Protein AF-A0A8S3KP58-F1 (afdb_monomer_lite)

Sequence (122 aa):
MSQWTESDVLDFLFTQKFIELMPLCEMFNGRSLITLYRMCKTQSGQTFTFLDDDLKSTYKTKLPFGIYVRFVSAVEQTLATQTPRPVKKPSIKNVPPAPHEEASPQIVYDYAPLISSEPFDL

Foldseek 3Di:
DDWAALVNQLVLCVVLVVVLCCVVSNPPTSVNLVVLLVCCVVPVPVSQVVSQVCSCVPVVDGDDVVSSVSSSVSVVVCVVVPPDDPPPDPPPPDDPDDDDDDDDDDDDPDDDDDDDDDDDDD

Structure (mmCIF, N/CA/C/O backbone):
data_AF-A0A8S3KP58-F1
#
_entry.id   AF-A0A8S3KP58-F1
#
loop_
_atom_site.group_PDB
_atom_site.id
_atom_site.type_symbol
_atom_site.label_atom_id
_atom_site.label_alt_id
_atom_site.label_comp_id
_atom_site.label_asym_id
_atom_site.label_entity_id
_atom_site.label_seq_id
_atom_site.pdbx_PDB_ins_code
_atom_site.Cartn_x
_atom_site.Cartn_y
_atom_site.Cartn_z
_atom_site.occupancy
_atom_site.B_iso_or_equiv
_atom_site.auth_seq_id
_atom_site.auth_comp_id
_atom_site.auth_asym_id
_atom_site.auth_atom_id
_atom_site.pdbx_PDB_model_num
ATOM 1 N N . MET A 1 1 ? 10.110 -0.238 -18.424 1.00 45.47 1 MET A N 1
ATOM 2 C CA . MET A 1 1 ? 9.524 -0.036 -17.082 1.00 45.47 1 MET A CA 1
ATOM 3 C C . MET A 1 1 ? 8.730 -1.283 -16.765 1.00 45.47 1 MET A C 1
ATOM 5 O O . MET A 1 1 ? 7.771 -1.551 -17.477 1.00 45.47 1 MET A O 1
ATOM 9 N N . SER A 1 2 ? 9.193 -2.095 -15.819 1.00 53.38 2 SER A N 1
ATOM 10 C CA . SER A 1 2 ? 8.567 -3.378 -15.495 1.00 53.38 2 SER A CA 1
ATOM 11 C C . SER A 1 2 ? 7.151 -3.138 -14.972 1.00 53.38 2 SER A C 1
ATOM 13 O O . SER A 1 2 ? 6.968 -2.562 -13.904 1.00 53.38 2 SER A O 1
ATOM 15 N N . GLN A 1 3 ? 6.141 -3.503 -15.765 1.00 67.19 3 GLN A N 1
ATOM 16 C CA . GLN A 1 3 ? 4.747 -3.447 -15.339 1.00 67.19 3 GLN A CA 1
ATOM 17 C C . GLN A 1 3 ? 4.511 -4.586 -14.357 1.00 67.19 3 GLN A C 1
ATOM 19 O O . GLN A 1 3 ? 4.506 -5.743 -14.757 1.00 67.19 3 GLN A O 1
ATOM 24 N N . TRP A 1 4 ? 4.328 -4.250 -13.085 1.00 73.38 4 TRP A N 1
ATOM 25 C CA . TRP A 1 4 ? 3.787 -5.194 -12.116 1.00 73.38 4 TRP A CA 1
ATOM 26 C C . TRP A 1 4 ? 2.377 -5.594 -12.540 1.00 73.38 4 TRP A C 1
ATOM 28 O O . TRP A 1 4 ? 1.507 -4.735 -12.735 1.00 73.38 4 TRP A O 1
ATOM 38 N N . THR A 1 5 ? 2.180 -6.893 -12.713 1.00 75.50 5 THR A N 1
ATOM 39 C CA . THR A 1 5 ? 0.868 -7.501 -12.921 1.00 75.50 5 THR A CA 1
ATOM 40 C C . THR A 1 5 ? 0.123 -7.607 -11.591 1.00 75.50 5 THR A C 1
ATOM 42 O O . THR A 1 5 ? 0.705 -7.411 -10.525 1.00 75.50 5 THR A O 1
ATOM 45 N N . GLU A 1 6 ? -1.174 -7.895 -11.636 1.00 76.56 6 GLU A N 1
ATOM 46 C CA . GLU A 1 6 ? -1.989 -8.129 -10.432 1.00 76.56 6 GLU A CA 1
ATOM 47 C C . GLU A 1 6 ? -1.419 -9.291 -9.600 1.00 76.56 6 GLU A C 1
ATOM 49 O O . GLU A 1 6 ? -1.288 -9.189 -8.382 1.00 76.56 6 GLU A O 1
ATOM 54 N N . SER A 1 7 ? -0.945 -10.347 -10.270 1.00 78.00 7 SER A N 1
ATOM 55 C CA . SER A 1 7 ? -0.262 -11.474 -9.631 1.00 78.00 7 SER A CA 1
ATOM 56 C C . SER A 1 7 ? 1.028 -11.059 -8.920 1.00 78.00 7 SER A C 1
ATOM 58 O O . SER A 1 7 ? 1.292 -11.540 -7.823 1.00 78.00 7 SER A O 1
ATOM 60 N N . ASP A 1 8 ? 1.815 -10.146 -9.503 1.00 81.88 8 ASP A N 1
ATOM 61 C CA . ASP A 1 8 ? 3.044 -9.641 -8.869 1.00 81.88 8 ASP A CA 1
ATOM 62 C C . ASP A 1 8 ? 2.733 -8.803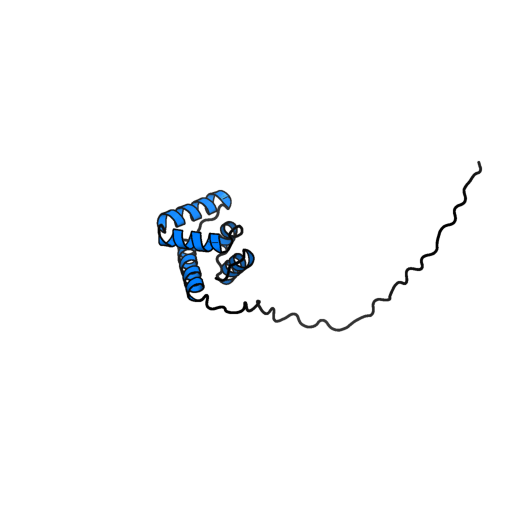 -7.621 1.00 81.88 8 ASP A C 1
ATOM 64 O O . ASP A 1 8 ? 3.478 -8.838 -6.642 1.00 81.88 8 ASP A O 1
ATOM 68 N N . VAL A 1 9 ? 1.624 -8.054 -7.641 1.00 81.94 9 VAL A N 1
ATOM 69 C CA . VAL A 1 9 ? 1.156 -7.269 -6.490 1.00 81.94 9 VAL A CA 1
ATOM 70 C C . VAL A 1 9 ? 0.735 -8.197 -5.355 1.00 81.94 9 VAL A C 1
ATOM 72 O O . VAL A 1 9 ? 1.166 -8.002 -4.218 1.00 81.94 9 VAL A O 1
ATOM 75 N N . LEU A 1 10 ? -0.057 -9.227 -5.653 1.00 83.31 10 LEU A N 1
ATOM 76 C CA . LEU A 1 10 ? -0.472 -10.212 -4.657 1.00 83.31 10 LEU A CA 1
ATOM 77 C C . LEU A 1 10 ? 0.723 -10.989 -4.095 1.00 83.31 10 LEU A C 1
ATOM 79 O O . LEU A 1 10 ? 0.852 -11.094 -2.876 1.00 83.31 10 LEU A O 1
ATOM 83 N N . ASP A 1 11 ? 1.633 -11.464 -4.948 1.00 84.50 11 ASP A N 1
ATOM 84 C CA . ASP A 1 11 ? 2.848 -12.169 -4.518 1.00 84.50 11 ASP A CA 1
ATOM 85 C C . ASP A 1 11 ? 3.728 -11.285 -3.618 1.00 84.50 11 ASP A C 1
ATOM 87 O O . ASP A 1 11 ? 4.207 -11.731 -2.572 1.00 84.50 11 ASP A O 1
ATOM 91 N N . PHE A 1 12 ? 3.859 -9.996 -3.949 1.00 85.38 12 PHE A N 1
ATOM 92 C CA . PHE A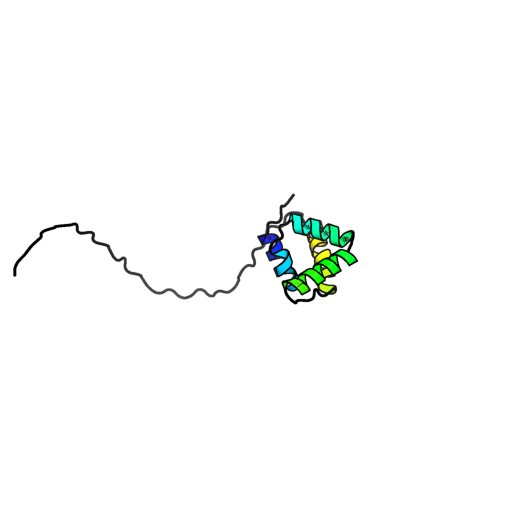 1 12 ? 4.553 -9.022 -3.109 1.00 85.38 12 PHE A CA 1
ATOM 93 C C . PHE A 1 12 ? 3.899 -8.875 -1.728 1.00 85.38 12 PHE A C 1
ATOM 95 O O . PHE A 1 12 ? 4.596 -8.915 -0.709 1.00 85.38 12 PHE A O 1
ATOM 102 N N . LEU A 1 13 ? 2.572 -8.732 -1.671 1.00 86.12 13 LEU A N 1
ATOM 103 C CA . LEU A 1 13 ? 1.836 -8.600 -0.411 1.00 86.12 13 LEU A CA 1
ATOM 104 C C . LEU A 1 13 ? 1.940 -9.872 0.436 1.00 86.12 13 LEU A C 1
ATOM 106 O O . LEU A 1 13 ? 2.164 -9.777 1.644 1.00 86.12 13 LEU A O 1
ATOM 110 N N . PHE A 1 14 ? 1.861 -11.050 -0.187 1.00 85.38 14 PHE A N 1
ATOM 111 C CA . PHE A 1 14 ? 2.072 -12.336 0.481 1.00 85.38 14 PHE A CA 1
ATOM 112 C C . PHE A 1 14 ? 3.497 -12.464 1.025 1.00 85.38 14 PHE A C 1
ATOM 114 O O . PHE A 1 14 ? 3.688 -12.769 2.205 1.00 85.38 14 PHE A O 1
ATOM 121 N N . THR A 1 15 ? 4.501 -12.176 0.196 1.00 85.94 15 THR A N 1
ATOM 122 C CA . THR A 1 15 ? 5.922 -12.267 0.557 1.00 85.94 15 THR A CA 1
ATOM 123 C C . THR A 1 15 ? 6.270 -11.335 1.717 1.00 85.94 15 THR A C 1
ATOM 125 O O . THR A 1 15 ? 7.011 -11.715 2.625 1.00 85.94 15 THR A O 1
ATOM 128 N N . GLN A 1 16 ? 5.704 -10.127 1.728 1.00 83.56 16 GLN A N 1
ATOM 129 C CA . GLN A 1 16 ? 5.926 -9.134 2.780 1.00 83.56 16 GLN A CA 1
ATOM 130 C C . GLN A 1 16 ? 4.956 -9.261 3.970 1.00 83.56 16 GLN A C 1
ATOM 132 O O . GLN A 1 16 ? 5.073 -8.505 4.937 1.00 83.56 16 GLN A O 1
ATOM 137 N N . LYS A 1 17 ? 4.047 -10.248 3.944 1.00 85.56 17 LYS A N 1
ATOM 138 C CA . LYS A 1 17 ? 3.040 -10.527 4.983 1.00 85.56 17 LYS A CA 1
ATOM 139 C C . LYS A 1 17 ? 2.088 -9.356 5.257 1.00 85.56 17 LYS A C 1
ATOM 141 O O . LYS A 1 17 ? 1.746 -9.092 6.407 1.00 85.56 17 LYS A O 1
ATOM 146 N N . PHE A 1 18 ? 1.638 -8.672 4.210 1.00 87.19 18 PHE A N 1
ATOM 147 C CA . PHE A 1 18 ? 0.627 -7.613 4.278 1.00 87.19 18 PHE A CA 1
ATOM 148 C C . PHE A 1 18 ? -0.788 -8.177 4.104 1.00 87.19 18 PHE A C 1
ATOM 150 O O . PHE A 1 18 ? -1.534 -7.767 3.215 1.00 87.19 18 PHE A O 1
ATOM 157 N N . ILE A 1 19 ? -1.148 -9.144 4.950 1.00 84.62 19 ILE A N 1
ATOM 158 C CA . ILE A 1 19 ? -2.398 -9.914 4.847 1.00 84.62 19 ILE A CA 1
ATOM 159 C C . ILE A 1 19 ? -3.622 -9.004 4.993 1.00 84.62 19 ILE A C 1
ATOM 161 O O . ILE A 1 19 ? -4.613 -9.171 4.291 1.00 84.62 19 ILE A O 1
ATOM 165 N N . GLU A 1 20 ? -3.525 -8.000 5.856 1.00 84.69 20 GLU A N 1
ATOM 166 C CA . GLU A 1 20 ? -4.587 -7.041 6.144 1.00 84.69 20 GLU A CA 1
ATOM 167 C C . GLU A 1 20 ? -4.883 -6.119 4.957 1.00 84.69 20 GLU A C 1
ATOM 169 O O . GLU A 1 20 ? -5.992 -5.616 4.838 1.00 84.69 20 GLU A O 1
ATOM 174 N N . LEU A 1 21 ? -3.904 -5.905 4.072 1.00 83.69 21 LEU A N 1
ATOM 175 C CA . LEU A 1 21 ? -4.049 -5.074 2.874 1.00 83.69 21 LEU A CA 1
ATOM 176 C C . LEU A 1 21 ? -4.403 -5.886 1.627 1.00 83.69 21 LEU A C 1
ATOM 178 O O . LEU A 1 21 ? -4.859 -5.300 0.647 1.00 83.69 21 LEU A O 1
ATOM 182 N N . MET A 1 22 ? -4.237 -7.213 1.651 1.00 83.38 22 MET A N 1
ATOM 183 C CA . MET A 1 22 ? -4.622 -8.082 0.534 1.00 83.38 22 MET A CA 1
ATOM 184 C C . MET A 1 22 ? -6.047 -7.844 0.026 1.00 83.38 22 MET A C 1
ATOM 186 O O . MET A 1 22 ? -6.175 -7.645 -1.177 1.00 83.38 22 MET A O 1
ATOM 190 N N . PRO A 1 23 ? -7.099 -7.781 0.867 1.00 84.31 23 PRO A N 1
ATOM 191 C CA . PRO A 1 23 ? -8.459 -7.603 0.355 1.00 84.31 23 PRO A CA 1
ATOM 192 C C . PRO A 1 23 ? -8.688 -6.235 -0.317 1.00 84.31 23 PRO A C 1
ATOM 194 O O . PRO A 1 23 ? -9.576 -6.097 -1.153 1.00 84.31 23 PRO A O 1
ATOM 197 N N . LEU A 1 24 ? -7.880 -5.217 0.001 1.00 81.88 24 LEU A N 1
ATOM 198 C CA . LEU A 1 24 ? -7.909 -3.936 -0.717 1.00 81.88 24 LEU A CA 1
ATOM 199 C C . LEU A 1 24 ? -7.115 -3.990 -2.022 1.00 81.88 24 LEU A C 1
ATOM 201 O O . LEU A 1 24 ? -7.502 -3.400 -3.029 1.00 81.88 24 LEU A O 1
ATOM 205 N N . CYS A 1 25 ? -5.967 -4.659 -1.993 1.00 82.62 25 CYS A N 1
ATOM 206 C CA . CYS A 1 25 ? -5.028 -4.681 -3.103 1.00 82.62 25 CYS A CA 1
ATOM 207 C C . CYS A 1 25 ? -5.248 -5.849 -4.076 1.00 82.62 25 CYS A C 1
ATOM 209 O O . CYS A 1 25 ? -4.526 -5.940 -5.063 1.00 82.62 25 CYS A O 1
ATOM 211 N N . GLU A 1 26 ? -6.238 -6.711 -3.846 1.00 81.06 26 GLU A N 1
ATOM 212 C CA . GLU A 1 26 ? -6.600 -7.812 -4.748 1.00 81.06 26 GLU A CA 1
ATOM 213 C C . GLU A 1 26 ? -7.021 -7.306 -6.130 1.00 81.06 26 GLU A C 1
ATOM 215 O O . GLU A 1 26 ? -6.676 -7.900 -7.147 1.00 81.06 26 GLU A O 1
ATOM 220 N N . M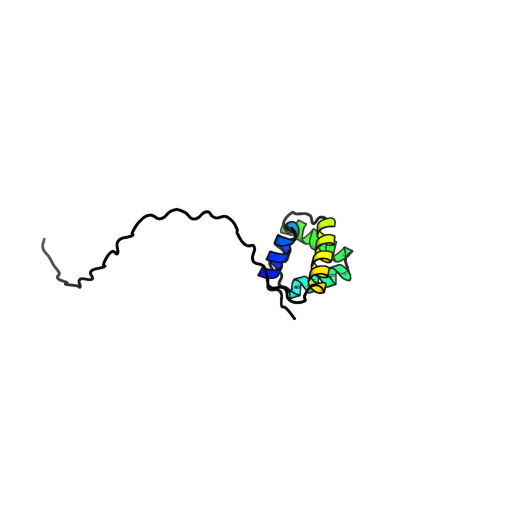ET A 1 27 ? -7.677 -6.145 -6.177 1.00 77.69 27 MET A N 1
ATOM 221 C CA . MET A 1 27 ? -8.052 -5.478 -7.427 1.00 77.69 27 MET A CA 1
ATOM 222 C C . MET A 1 27 ? -6.978 -4.511 -7.946 1.00 77.69 27 MET A C 1
ATOM 224 O O . MET A 1 27 ? -7.212 -3.761 -8.898 1.00 77.69 27 MET A O 1
ATOM 228 N N . PHE A 1 28 ? -5.814 -4.439 -7.294 1.00 81.75 28 PHE A N 1
ATOM 229 C CA . PHE A 1 28 ? -4.785 -3.474 -7.656 1.00 81.75 28 PHE A CA 1
ATOM 230 C C . PHE A 1 28 ? -3.800 -4.095 -8.634 1.00 81.75 28 PHE A C 1
ATOM 232 O O . PHE A 1 28 ? -3.141 -5.092 -8.363 1.00 81.75 28 PHE A O 1
ATOM 239 N N . ASN A 1 29 ? -3.607 -3.407 -9.753 1.00 81.38 29 ASN A N 1
ATOM 240 C CA . ASN A 1 29 ? -2.468 -3.654 -10.621 1.00 81.38 29 ASN A CA 1
ATOM 241 C C . ASN A 1 29 ? -1.254 -2.821 -10.174 1.00 81.38 29 ASN A C 1
ATOM 243 O O . ASN A 1 29 ? -1.341 -1.927 -9.322 1.00 81.38 29 ASN A O 1
ATOM 247 N N . GLY A 1 30 ? -0.106 -3.058 -10.809 1.00 80.31 30 GLY A N 1
ATOM 248 C CA . GLY A 1 30 ? 1.128 -2.330 -10.527 1.00 80.31 30 GLY A CA 1
ATOM 249 C C . GLY A 1 30 ? 1.016 -0.806 -10.578 1.00 80.31 30 GLY A C 1
ATOM 250 O O . GLY A 1 30 ? 1.687 -0.106 -9.822 1.00 80.31 30 GLY A O 1
ATOM 251 N N . ARG A 1 31 ? 0.153 -0.262 -11.446 1.00 83.44 31 ARG A N 1
ATOM 252 C CA . ARG A 1 31 ? -0.046 1.193 -11.562 1.00 83.44 31 ARG A CA 1
ATOM 253 C C . ARG A 1 31 ? -0.863 1.739 -10.396 1.00 83.44 31 ARG A C 1
ATOM 255 O O . ARG A 1 31 ? -0.524 2.806 -9.878 1.00 83.44 31 ARG A O 1
ATOM 262 N N . SER A 1 32 ? -1.894 1.013 -9.970 1.00 86.62 32 SER A N 1
ATOM 263 C CA . SER A 1 32 ? -2.686 1.352 -8.786 1.00 86.62 32 SER A CA 1
ATOM 264 C C . SER A 1 32 ? -1.817 1.349 -7.531 1.00 86.62 32 SER A C 1
ATOM 266 O O . SER A 1 32 ? -1.871 2.298 -6.755 1.00 86.62 32 SER A O 1
ATOM 268 N N . LEU A 1 33 ? -0.921 0.365 -7.388 1.00 83.88 33 LEU A N 1
ATOM 269 C CA . LEU A 1 33 ? 0.008 0.288 -6.257 1.00 83.88 33 LEU A CA 1
ATOM 270 C C . LEU A 1 33 ? 0.972 1.485 -6.199 1.00 83.88 33 LEU A C 1
ATOM 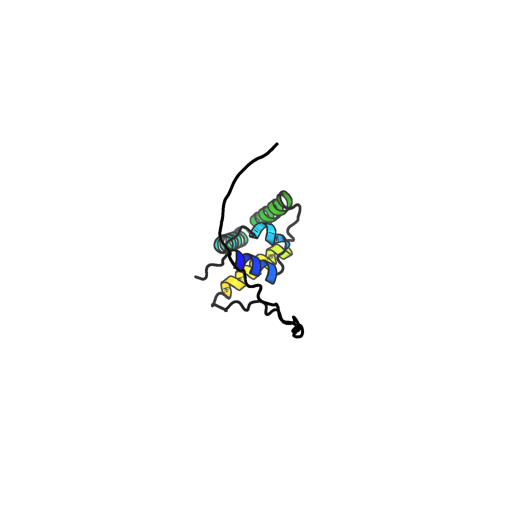272 O O . LEU A 1 33 ? 1.177 2.075 -5.140 1.00 83.88 33 LEU A O 1
ATOM 276 N N . ILE A 1 34 ? 1.540 1.881 -7.344 1.00 85.31 34 ILE A N 1
ATOM 277 C CA . ILE A 1 34 ? 2.435 3.048 -7.431 1.00 85.31 34 ILE A CA 1
ATOM 278 C C . ILE A 1 34 ? 1.672 4.341 -7.131 1.00 85.31 34 ILE A C 1
ATOM 280 O O . ILE A 1 34 ? 2.195 5.226 -6.452 1.00 85.31 34 ILE A O 1
ATOM 284 N N . THR A 1 35 ? 0.442 4.458 -7.631 1.00 87.44 35 THR A N 1
ATOM 285 C CA . THR A 1 35 ? -0.432 5.600 -7.340 1.00 87.44 35 THR A CA 1
ATOM 286 C C . THR A 1 35 ? -0.722 5.680 -5.847 1.00 87.44 35 THR A C 1
ATOM 288 O O . THR A 1 35 ? -0.520 6.738 -5.253 1.00 87.44 35 THR A O 1
ATOM 291 N N . LEU A 1 36 ? -1.077 4.554 -5.222 1.00 85.88 36 LEU A N 1
ATOM 292 C CA . LEU A 1 36 ? -1.304 4.480 -3.785 1.00 85.88 36 LEU A CA 1
ATOM 293 C C . LEU A 1 36 ? -0.048 4.881 -3.005 1.00 85.88 36 LEU A C 1
ATOM 295 O O . LEU A 1 36 ? -0.124 5.739 -2.135 1.00 85.88 36 LEU A O 1
ATOM 299 N N . TYR A 1 37 ? 1.123 4.349 -3.360 1.00 87.06 37 TYR A N 1
ATOM 300 C CA . TYR A 1 37 ? 2.392 4.734 -2.735 1.00 87.06 37 TYR A CA 1
ATOM 301 C C . TYR A 1 37 ? 2.664 6.243 -2.830 1.00 87.06 37 TYR A C 1
ATOM 303 O O . TYR A 1 37 ? 3.074 6.862 -1.844 1.00 87.06 37 TYR A O 1
ATOM 311 N N . ARG A 1 38 ? 2.398 6.868 -3.984 1.00 87.56 38 ARG A N 1
ATOM 312 C CA . ARG A 1 38 ? 2.526 8.327 -4.131 1.00 87.56 38 ARG A CA 1
ATOM 313 C C . ARG A 1 38 ? 1.573 9.065 -3.196 1.00 87.56 38 ARG A C 1
ATOM 315 O O . ARG A 1 38 ? 2.008 9.993 -2.521 1.00 87.56 38 ARG A O 1
ATOM 322 N N . MET A 1 39 ? 0.318 8.627 -3.105 1.00 86.88 39 MET A N 1
ATOM 323 C CA . MET A 1 39 ? -0.658 9.203 -2.175 1.00 86.88 39 MET A CA 1
ATOM 324 C C . MET A 1 39 ? -0.202 9.049 -0.721 1.00 86.88 39 MET A C 1
ATOM 326 O O . MET A 1 39 ? -0.217 10.029 0.020 1.00 86.88 39 MET A O 1
ATOM 330 N N . CYS A 1 40 ? 0.334 7.885 -0.346 1.00 87.50 40 CYS A N 1
ATOM 331 C CA . CYS A 1 40 ? 0.906 7.653 0.977 1.00 87.50 40 CYS A CA 1
ATOM 332 C C . CYS A 1 40 ? 2.074 8.599 1.300 1.00 87.50 40 CYS A C 1
ATOM 334 O O . CYS A 1 40 ? 2.245 8.965 2.460 1.00 87.50 40 CYS A O 1
ATOM 336 N N . LYS A 1 41 ? 2.880 9.017 0.310 1.00 84.88 41 LYS A N 1
ATOM 337 C CA . LYS A 1 41 ? 3.972 9.986 0.526 1.00 84.88 41 LYS A CA 1
ATOM 338 C C . LYS A 1 41 ? 3.501 11.431 0.584 1.00 84.88 41 LYS A C 1
ATOM 340 O O . LYS A 1 41 ? 4.046 12.205 1.363 1.00 84.88 41 LYS A O 1
ATOM 345 N N . THR A 1 42 ? 2.521 11.805 -0.232 1.00 87.62 42 THR A N 1
ATOM 346 C CA . THR A 1 42 ? 2.031 13.189 -0.289 1.00 87.62 42 THR A CA 1
ATOM 347 C C . THR A 1 42 ? 1.033 13.492 0.829 1.00 87.62 42 THR A C 1
ATOM 349 O O . THR A 1 42 ? 1.017 14.601 1.352 1.00 87.62 42 THR A O 1
ATOM 352 N N . GLN A 1 43 ? 0.199 12.520 1.200 1.00 87.75 43 GLN A N 1
ATOM 353 C CA . GLN A 1 43 ? -0.943 12.686 2.102 1.00 87.75 43 GLN A CA 1
ATOM 354 C C . GLN A 1 43 ? -1.052 11.493 3.061 1.00 87.75 43 GLN A C 1
ATOM 356 O O . GLN A 1 43 ? -2.083 10.825 3.135 1.00 87.75 43 GLN A O 1
ATOM 361 N N . SER A 1 44 ? 0.029 11.205 3.791 1.00 83.19 44 SER A N 1
ATOM 362 C CA . SER A 1 44 ? 0.163 9.990 4.604 1.00 83.19 44 SER A CA 1
ATOM 363 C C . SER A 1 44 ? -0.964 9.790 5.622 1.00 83.19 44 SER A C 1
ATOM 365 O O . SER A 1 44 ? -1.508 8.694 5.720 1.00 83.19 44 SER A O 1
ATOM 367 N N . GLY A 1 45 ? -1.350 10.846 6.343 1.00 85.56 45 GLY A N 1
ATOM 368 C CA . GLY A 1 45 ? -2.422 10.785 7.340 1.00 85.56 45 GLY A CA 1
ATOM 369 C C . GLY A 1 45 ? -3.794 10.515 6.722 1.00 85.56 45 GLY A C 1
ATOM 370 O O . GLY A 1 45 ? -4.482 9.594 7.143 1.00 85.56 45 GLY A O 1
ATOM 371 N N . GLN A 1 46 ? -4.164 11.267 5.680 1.00 88.06 46 GLN A N 1
ATOM 372 C CA . GLN A 1 46 ? -5.467 11.114 5.020 1.00 88.06 46 GLN A CA 1
ATOM 373 C C . GLN A 1 46 ? -5.584 9.775 4.289 1.00 88.06 46 GLN A C 1
ATOM 375 O O . GLN A 1 46 ? -6.622 9.126 4.359 1.00 88.06 46 GLN A O 1
ATOM 380 N N . THR A 1 47 ? -4.506 9.335 3.636 1.00 88.44 47 THR A N 1
ATOM 381 C CA . THR A 1 47 ? -4.476 8.047 2.930 1.00 88.44 47 THR A CA 1
ATOM 382 C C . THR A 1 47 ? -4.571 6.887 3.916 1.00 88.44 47 THR A C 1
ATOM 384 O O . THR A 1 47 ? -5.296 5.933 3.660 1.00 88.44 47 THR A O 1
ATOM 387 N N . PHE A 1 48 ? -3.895 6.973 5.068 1.00 89.31 48 PHE A N 1
ATOM 388 C CA . PHE A 1 48 ? -4.034 5.974 6.126 1.00 89.31 48 PHE A CA 1
ATOM 389 C C . PHE A 1 48 ? -5.470 5.898 6.650 1.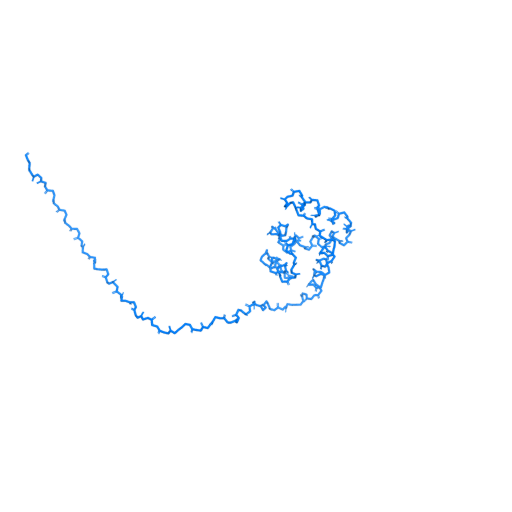00 89.31 48 PHE A C 1
ATOM 391 O O . PHE A 1 48 ? -6.020 4.804 6.717 1.00 89.31 48 PHE A O 1
ATOM 398 N N . THR A 1 49 ? -6.087 7.039 6.979 1.00 91.06 49 THR A N 1
ATOM 399 C CA . THR A 1 49 ? -7.481 7.070 7.444 1.00 91.06 49 THR A CA 1
ATOM 400 C C . THR A 1 49 ? -8.426 6.500 6.396 1.00 91.06 49 THR A C 1
ATOM 402 O O . THR A 1 49 ? -9.264 5.682 6.740 1.00 91.06 49 THR A O 1
ATOM 405 N N . PHE A 1 50 ? -8.247 6.856 5.122 1.00 89.81 50 PHE A N 1
ATOM 406 C CA . PHE A 1 50 ? -9.050 6.317 4.027 1.00 89.81 50 PHE A CA 1
ATOM 407 C C . PHE A 1 50 ? -8.939 4.790 3.922 1.00 89.81 50 PHE A C 1
ATOM 409 O O . PHE A 1 50 ? -9.955 4.108 3.873 1.00 89.81 50 PHE A O 1
ATOM 416 N N . LEU A 1 51 ? -7.718 4.245 3.935 1.00 88.25 51 LEU A N 1
ATOM 417 C CA . LEU A 1 51 ? -7.500 2.796 3.866 1.00 88.25 51 LEU A CA 1
ATOM 418 C C . LEU A 1 51 ? -8.044 2.067 5.103 1.00 88.25 51 LEU A C 1
ATOM 420 O O . LEU A 1 51 ? -8.577 0.968 4.982 1.00 88.25 51 LEU A O 1
ATOM 424 N N . ASP A 1 52 ? -7.895 2.659 6.289 1.00 90.12 52 ASP A N 1
ATOM 425 C CA . ASP A 1 52 ? -8.407 2.095 7.538 1.00 90.12 52 ASP A CA 1
ATOM 426 C C . ASP A 1 52 ? -9.943 2.130 7.594 1.00 90.12 52 ASP A C 1
ATOM 428 O O . ASP A 1 52 ? -10.548 1.146 8.014 1.00 90.12 52 ASP A O 1
ATOM 432 N N . ASP A 1 53 ? -10.584 3.212 7.139 1.00 90.19 53 ASP A N 1
ATOM 433 C CA . ASP A 1 53 ? -12.045 3.292 7.028 1.00 90.19 53 ASP A CA 1
ATOM 434 C C . ASP A 1 53 ? -12.592 2.322 5.978 1.00 90.19 53 ASP A C 1
ATOM 436 O O . ASP A 1 53 ? -13.582 1.642 6.247 1.00 90.19 53 ASP A O 1
ATOM 440 N N . ASP A 1 54 ? -11.937 2.186 4.822 1.00 88.19 54 ASP A N 1
ATOM 441 C CA . ASP A 1 54 ? -12.366 1.241 3.786 1.00 88.19 54 ASP A CA 1
ATOM 442 C C . ASP A 1 54 ? -12.249 -0.214 4.273 1.00 88.19 54 ASP A C 1
ATOM 444 O O . ASP A 1 54 ? -13.198 -0.991 4.169 1.00 88.19 54 ASP A O 1
ATOM 448 N N . LEU A 1 55 ? -11.147 -0.569 4.948 1.00 87.94 55 LEU A N 1
ATOM 449 C CA . LEU A 1 55 ? -10.987 -1.889 5.572 1.00 87.94 55 LEU A CA 1
ATOM 450 C C . LEU A 1 55 ? -12.004 -2.158 6.681 1.00 87.94 55 LEU A C 1
ATOM 452 O O . LEU A 1 55 ? -12.527 -3.274 6.790 1.00 87.94 55 LEU A O 1
ATOM 456 N N . LYS A 1 56 ? -12.308 -1.151 7.503 1.00 88.69 56 LYS A N 1
ATOM 457 C CA . LYS A 1 56 ? -13.316 -1.271 8.562 1.00 88.69 56 LYS A CA 1
ATOM 458 C C . LYS A 1 56 ? -14.717 -1.419 7.989 1.00 88.69 56 LYS A C 1
ATOM 460 O O . LYS A 1 56 ? -15.486 -2.229 8.503 1.00 88.69 56 LYS A O 1
ATOM 465 N N . SER A 1 57 ? -15.044 -0.648 6.959 1.00 89.81 57 SER A N 1
ATOM 466 C CA . SER A 1 57 ? -16.366 -0.625 6.337 1.00 89.81 57 SER A CA 1
ATOM 467 C C . SER A 1 57 ? -16.626 -1.901 5.537 1.00 89.81 57 SER A C 1
ATOM 469 O O . SER A 1 57 ? -17.635 -2.575 5.748 1.00 89.81 57 SER A O 1
ATOM 471 N N . THR A 1 58 ? -15.675 -2.284 4.683 1.00 86.69 58 THR A N 1
ATOM 472 C CA . THR A 1 58 ? -15.826 -3.386 3.727 1.00 86.69 58 THR A CA 1
ATOM 473 C C . THR A 1 58 ? -15.530 -4.745 4.363 1.00 86.69 58 THR A C 1
ATOM 475 O O . THR A 1 58 ? -16.274 -5.703 4.162 1.00 86.69 58 THR A O 1
ATOM 478 N N . TYR A 1 59 ? -14.480 -4.834 5.187 1.00 84.94 59 TYR A N 1
ATOM 479 C CA . TYR A 1 59 ? -13.952 -6.109 5.692 1.00 84.94 59 TYR A CA 1
ATOM 480 C C . TYR A 1 59 ? -13.997 -6.240 7.220 1.00 84.94 59 TYR A C 1
ATOM 482 O O . TYR A 1 59 ? -13.488 -7.218 7.767 1.00 84.94 59 TYR A O 1
ATOM 490 N N . LYS A 1 60 ? -14.578 -5.264 7.936 1.00 86.69 60 LYS A N 1
ATOM 491 C CA . LYS A 1 60 ? -14.637 -5.212 9.414 1.00 86.69 60 LYS A CA 1
ATOM 492 C C . LYS A 1 60 ? -13.283 -5.413 10.100 1.00 86.69 60 LYS A C 1
ATOM 494 O O . LYS A 1 60 ? -13.214 -5.871 11.241 1.00 86.69 60 LYS A O 1
ATOM 499 N N . THR A 1 61 ? -12.208 -5.043 9.412 1.00 85.62 61 THR A N 1
ATOM 500 C CA . THR A 1 61 ? -10.832 -5.233 9.872 1.00 85.62 61 THR A CA 1
ATOM 501 C C . THR A 1 61 ? -10.177 -3.867 10.044 1.00 85.62 61 THR A C 1
ATOM 503 O O . THR A 1 61 ? -10.509 -2.928 9.334 1.00 85.62 61 THR A O 1
ATOM 506 N N . LYS A 1 62 ? -9.279 -3.716 11.022 1.00 86.12 62 LYS A N 1
ATOM 507 C CA . LYS A 1 62 ? -8.537 -2.460 11.226 1.00 86.12 62 LYS A CA 1
ATOM 508 C C . LYS A 1 62 ? -7.175 -2.557 10.567 1.00 86.12 62 LYS A C 1
ATOM 510 O O . LYS A 1 62 ? -6.531 -3.597 10.697 1.00 86.12 62 LYS A O 1
ATOM 515 N N . LEU A 1 63 ? -6.710 -1.473 9.952 1.00 86.06 63 LEU A N 1
ATOM 516 C CA . LEU A 1 63 ? -5.360 -1.401 9.411 1.00 86.06 63 LEU A CA 1
ATOM 517 C C . LEU A 1 63 ? -4.392 -0.961 10.516 1.00 86.06 63 LEU A C 1
ATOM 519 O O . LEU A 1 63 ? -4.436 0.190 10.960 1.00 86.06 63 LEU A O 1
ATOM 523 N N . PRO A 1 64 ? -3.472 -1.823 10.979 1.00 88.50 64 PRO A N 1
ATOM 524 C CA . PRO A 1 64 ? -2.495 -1.395 11.964 1.00 88.50 64 PRO A CA 1
ATOM 525 C C . PRO A 1 64 ? -1.552 -0.369 11.330 1.00 88.50 64 PRO A C 1
ATOM 527 O O . PRO A 1 64 ? -0.987 -0.606 10.260 1.00 88.50 64 PRO A O 1
ATOM 530 N N . PHE A 1 65 ? -1.299 0.746 12.016 1.00 86.56 65 PHE A N 1
ATOM 531 C CA . PHE A 1 65 ? -0.401 1.792 11.511 1.00 86.56 65 PHE A CA 1
ATOM 532 C C . PHE A 1 65 ? 0.999 1.253 11.156 1.00 86.56 65 PHE A C 1
ATOM 534 O O . PHE A 1 65 ? 1.597 1.640 10.155 1.00 86.56 65 PHE A O 1
ATOM 541 N N . GLY A 1 66 ? 1.505 0.281 11.923 1.00 86.69 66 GLY A N 1
ATOM 542 C CA . GLY A 1 66 ? 2.784 -0.376 11.633 1.00 86.69 66 GLY A CA 1
ATOM 543 C C . GLY A 1 66 ? 2.794 -1.218 10.349 1.00 86.69 66 GLY A C 1
ATOM 544 O O . GLY A 1 66 ? 3.858 -1.410 9.762 1.00 86.69 66 GLY A O 1
ATOM 545 N N . ILE A 1 67 ? 1.639 -1.711 9.893 1.00 87.69 67 ILE A N 1
ATOM 546 C CA . ILE A 1 67 ? 1.500 -2.399 8.601 1.00 87.69 67 ILE A CA 1
ATOM 547 C C . ILE A 1 67 ? 1.529 -1.373 7.471 1.00 87.69 67 ILE A C 1
ATOM 549 O O . ILE A 1 67 ? 2.294 -1.538 6.525 1.00 87.69 67 ILE A O 1
ATOM 553 N N . TYR A 1 68 ? 0.802 -0.266 7.628 1.00 88.06 68 TYR A N 1
ATOM 554 C CA . TYR A 1 68 ? 0.815 0.852 6.684 1.00 88.06 68 TYR A CA 1
ATOM 555 C C . TYR A 1 68 ? 2.229 1.410 6.446 1.00 88.06 68 TYR A C 1
ATOM 557 O O . TYR A 1 68 ? 2.677 1.510 5.305 1.00 88.06 68 TYR A O 1
ATOM 565 N N . VAL A 1 69 ? 2.977 1.714 7.511 1.00 88.69 69 VAL A N 1
ATOM 566 C CA . VAL A 1 69 ? 4.344 2.252 7.377 1.00 88.69 69 VAL A CA 1
ATOM 567 C C . VAL A 1 69 ? 5.276 1.242 6.702 1.00 88.69 69 VAL A C 1
ATOM 569 O O . VAL A 1 69 ? 6.066 1.613 5.833 1.00 88.69 69 VAL A O 1
ATOM 572 N N . ARG A 1 70 ? 5.173 -0.046 7.055 1.00 88.94 70 ARG A N 1
ATOM 573 C CA . ARG A 1 70 ? 5.982 -1.094 6.417 1.00 88.94 70 ARG A CA 1
ATOM 574 C C . ARG A 1 70 ? 5.636 -1.278 4.946 1.00 88.94 70 ARG A C 1
ATOM 576 O O . ARG A 1 70 ? 6.553 -1.463 4.153 1.00 88.94 70 ARG A O 1
ATOM 583 N N . PHE A 1 71 ? 4.362 -1.179 4.583 1.00 88.00 71 PHE A N 1
ATOM 584 C CA . PHE A 1 71 ? 3.919 -1.230 3.195 1.00 88.00 71 PHE A CA 1
ATOM 585 C C . PHE A 1 71 ? 4.574 -0.125 2.360 1.00 88.00 71 PHE A C 1
ATOM 587 O O . PHE A 1 71 ? 5.199 -0.415 1.341 1.00 88.00 71 PHE A O 1
ATOM 594 N N . VAL A 1 72 ? 4.518 1.127 2.828 1.00 88.50 72 VAL A N 1
ATOM 595 C CA . VAL A 1 72 ? 5.119 2.270 2.121 1.00 88.50 72 VAL A CA 1
ATOM 596 C C . VAL A 1 72 ? 6.623 2.065 1.918 1.00 88.50 72 VAL A C 1
ATOM 598 O O . VAL A 1 72 ? 7.117 2.223 0.801 1.00 88.50 72 VAL A O 1
ATOM 601 N N . SER A 1 73 ? 7.335 1.644 2.966 1.00 88.38 73 SER A N 1
ATOM 602 C CA . SER A 1 73 ? 8.773 1.360 2.894 1.00 88.38 73 SER A CA 1
ATOM 603 C C . SER A 1 73 ? 9.104 0.185 1.972 1.00 88.38 73 SER A C 1
ATOM 605 O O . SER A 1 73 ? 10.093 0.234 1.243 1.00 88.38 73 SER A O 1
ATOM 607 N N . ALA A 1 74 ? 8.295 -0.876 1.972 1.00 86.62 74 ALA A N 1
ATOM 608 C CA . ALA A 1 74 ? 8.522 -2.047 1.130 1.00 86.62 74 ALA A CA 1
ATOM 609 C C . ALA A 1 74 ? 8.305 -1.726 -0.357 1.00 86.62 74 ALA A C 1
ATOM 611 O O . ALA A 1 74 ? 9.098 -2.151 -1.200 1.00 86.62 74 ALA A O 1
ATOM 612 N N . VAL A 1 75 ? 7.279 -0.933 -0.690 1.00 85.69 75 VAL A N 1
ATOM 613 C CA . VAL A 1 75 ? 7.058 -0.464 -2.066 1.00 85.69 75 VAL A CA 1
ATOM 614 C C . VAL A 1 75 ? 8.198 0.457 -2.504 1.00 85.69 75 VAL A C 1
ATOM 616 O O . VAL A 1 75 ? 8.726 0.281 -3.599 1.00 85.69 75 VAL A O 1
ATOM 619 N N . GLU A 1 76 ? 8.651 1.371 -1.641 1.00 87.00 76 GLU A N 1
ATOM 620 C CA . GLU A 1 76 ? 9.803 2.240 -1.918 1.00 87.00 76 GLU A CA 1
ATOM 621 C C . GLU A 1 76 ? 11.087 1.446 -2.183 1.00 87.00 76 GLU A C 1
ATOM 623 O O . GLU A 1 76 ? 11.755 1.677 -3.190 1.00 87.00 76 GLU A O 1
ATOM 628 N N . GLN A 1 77 ? 11.403 0.463 -1.335 1.00 84.00 77 GLN A N 1
ATOM 629 C CA . GLN A 1 77 ? 12.554 -0.421 -1.535 1.00 84.00 77 GLN A CA 1
ATOM 630 C C . GLN A 1 77 ? 12.442 -1.204 -2.836 1.00 84.00 77 GLN A C 1
ATOM 632 O O . GLN A 1 77 ? 13.434 -1.388 -3.540 1.00 84.00 77 GLN A O 1
ATOM 637 N N . THR A 1 78 ? 11.239 -1.644 -3.185 1.00 79.62 78 THR A N 1
ATOM 638 C CA . THR A 1 78 ? 11.039 -2.425 -4.398 1.00 79.62 78 THR A CA 1
ATOM 639 C C . THR A 1 78 ? 11.154 -1.563 -5.651 1.00 79.62 78 THR A C 1
ATOM 641 O O . THR A 1 78 ? 11.771 -1.985 -6.624 1.00 79.62 78 THR A O 1
ATOM 644 N N . LEU A 1 79 ? 10.660 -0.324 -5.614 1.00 77.88 79 LEU A N 1
ATOM 645 C CA . LEU A 1 79 ? 10.873 0.666 -6.672 1.00 77.88 79 LEU A CA 1
ATOM 646 C C . LEU A 1 79 ? 12.352 1.052 -6.802 1.00 77.88 79 LEU A C 1
ATOM 648 O O . LEU A 1 79 ? 12.850 1.173 -7.918 1.00 77.88 79 LEU A O 1
ATOM 652 N N . ALA A 1 80 ? 13.070 1.183 -5.684 1.00 74.44 80 ALA A N 1
ATOM 653 C CA . ALA A 1 80 ? 14.507 1.453 -5.679 1.00 74.44 80 ALA A CA 1
ATOM 654 C C . ALA A 1 80 ? 15.336 0.259 -6.194 1.00 74.44 80 ALA A C 1
ATOM 656 O O . ALA A 1 80 ? 16.379 0.447 -6.815 1.00 74.44 80 ALA A O 1
ATOM 657 N N . THR A 1 81 ? 14.861 -0.972 -5.971 1.00 67.25 81 THR A N 1
ATOM 658 C CA . THR A 1 81 ? 15.560 -2.219 -6.333 1.00 67.25 81 THR A CA 1
ATOM 659 C C . THR A 1 81 ? 15.153 -2.759 -7.707 1.00 67.25 81 THR A C 1
ATOM 661 O O . THR A 1 81 ? 15.709 -3.761 -8.139 1.00 67.25 81 THR A O 1
ATOM 664 N N . GLN A 1 82 ? 14.240 -2.105 -8.438 1.00 55.09 82 GLN A N 1
ATOM 665 C CA . GLN A 1 82 ? 13.751 -2.516 -9.767 1.00 55.09 82 GLN A CA 1
ATOM 666 C C . GLN A 1 82 ? 14.791 -2.409 -10.916 1.00 55.09 82 GLN A C 1
ATOM 668 O O . GLN A 1 82 ? 14.447 -2.194 -12.078 1.00 55.09 82 GLN A O 1
ATOM 673 N N . THR A 1 83 ? 16.072 -2.669 -10.633 1.00 42.31 83 THR A N 1
ATOM 674 C CA . THR A 1 83 ? 16.903 -3.444 -11.563 1.00 42.31 83 THR A CA 1
ATOM 675 C C . THR A 1 83 ? 16.349 -4.878 -11.613 1.00 42.31 83 THR A C 1
ATOM 677 O O . THR A 1 83 ? 16.027 -5.457 -10.576 1.00 42.31 83 THR A O 1
ATOM 680 N N . PRO A 1 84 ? 16.165 -5.464 -12.807 1.00 43.41 84 PRO A N 1
ATOM 681 C CA . PRO A 1 84 ? 15.392 -6.687 -12.983 1.00 43.41 84 PRO A CA 1
ATOM 682 C C . PRO A 1 84 ? 16.069 -7.840 -12.243 1.00 43.41 84 PRO A C 1
ATOM 684 O O . PRO A 1 84 ? 17.165 -8.257 -12.613 1.00 43.41 84 PRO A O 1
ATOM 687 N N . ARG A 1 85 ? 15.423 -8.385 -11.209 1.00 41.88 85 ARG A N 1
ATOM 688 C CA . ARG A 1 85 ? 15.760 -9.726 -10.730 1.00 41.88 85 ARG A CA 1
ATOM 689 C C . ARG A 1 85 ? 14.689 -10.698 -11.205 1.00 41.88 85 ARG A C 1
ATOM 691 O O . ARG A 1 85 ? 13.506 -10.410 -11.034 1.00 41.88 85 ARG A O 1
ATOM 698 N N . PRO A 1 86 ? 15.091 -11.832 -11.799 1.00 42.94 86 PRO A N 1
ATOM 699 C CA . PRO A 1 86 ? 14.162 -12.882 -12.162 1.00 42.94 86 PRO A CA 1
ATOM 700 C C . PRO A 1 86 ? 13.496 -13.381 -10.884 1.00 42.94 86 PRO A C 1
ATOM 702 O O . PRO A 1 86 ? 14.171 -13.665 -9.891 1.00 42.94 86 PRO A O 1
ATOM 705 N N . VAL A 1 87 ? 12.170 -13.462 -10.928 1.00 46.56 87 VAL A N 1
ATOM 706 C CA . VAL A 1 87 ? 11.332 -14.068 -9.901 1.00 46.56 87 VAL A CA 1
ATOM 707 C C . VAL A 1 87 ? 11.907 -15.451 -9.600 1.00 46.56 87 VAL A C 1
ATOM 709 O O . VAL A 1 87 ? 11.779 -16.384 -10.398 1.00 46.56 87 VAL A O 1
ATOM 712 N N . LYS A 1 88 ? 12.586 -15.604 -8.458 1.00 43.56 88 LYS A N 1
ATOM 713 C CA . LYS A 1 88 ? 12.781 -16.930 -7.882 1.00 43.56 88 LYS A CA 1
ATOM 714 C C . LYS A 1 88 ? 11.393 -17.360 -7.441 1.00 43.56 88 LYS A C 1
ATOM 716 O O . LYS A 1 88 ? 10.964 -17.004 -6.349 1.00 43.56 88 LYS A O 1
ATOM 721 N N . LYS A 1 89 ? 10.710 -18.108 -8.315 1.00 40.28 89 LYS A N 1
ATOM 722 C CA . LYS A 1 89 ? 9.586 -18.963 -7.930 1.00 40.28 89 LYS A CA 1
ATOM 723 C C . LYS A 1 89 ? 9.926 -19.576 -6.569 1.00 40.28 89 LYS A C 1
ATOM 725 O O . LYS A 1 89 ? 11.062 -20.055 -6.431 1.00 40.28 89 LYS A O 1
ATOM 730 N N . PRO A 1 90 ? 9.014 -19.583 -5.587 1.00 42.97 90 PRO A N 1
ATOM 731 C CA . PRO A 1 90 ? 9.221 -20.381 -4.395 1.00 42.97 90 PRO A CA 1
ATOM 732 C C . PRO A 1 90 ? 9.484 -21.813 -4.864 1.00 42.97 90 PRO A C 1
ATOM 734 O O . PRO A 1 90 ? 8.632 -22.482 -5.444 1.00 42.97 90 PRO A O 1
ATOM 737 N N . SER A 1 91 ? 10.738 -22.235 -4.719 1.00 43.84 91 SER A N 1
ATOM 738 C CA . SER A 1 91 ? 11.158 -23.602 -4.956 1.00 43.84 91 SER A CA 1
ATOM 739 C C . SER A 1 91 ? 10.493 -24.403 -3.852 1.00 43.84 91 SER A C 1
ATOM 741 O O . SER A 1 91 ? 10.975 -24.431 -2.722 1.00 43.84 91 SER A O 1
ATOM 743 N N . ILE A 1 92 ? 9.336 -24.980 -4.173 1.00 51.91 92 ILE A N 1
ATOM 744 C CA . ILE A 1 92 ? 8.697 -26.021 -3.377 1.00 51.91 92 ILE A CA 1
ATOM 745 C C . ILE A 1 92 ? 9.697 -27.182 -3.353 1.00 51.91 92 ILE A C 1
ATOM 747 O O . ILE A 1 92 ? 9.732 -28.020 -4.251 1.00 51.91 92 ILE A O 1
ATOM 751 N N . LYS A 1 93 ? 10.603 -27.177 -2.374 1.00 52.34 93 LYS A N 1
ATOM 752 C CA . LYS A 1 93 ? 11.395 -28.347 -2.011 1.00 52.34 93 LYS A CA 1
ATOM 753 C C . LYS A 1 93 ? 10.575 -29.168 -1.026 1.00 52.34 93 LYS A C 1
ATOM 755 O O . LYS A 1 93 ? 10.083 -28.626 -0.041 1.00 52.34 93 LYS A O 1
ATOM 760 N N . ASN A 1 94 ? 10.552 -30.472 -1.295 1.00 49.09 94 ASN A N 1
ATOM 761 C CA . ASN A 1 94 ? 9.983 -31.575 -0.516 1.00 49.09 94 ASN A CA 1
ATOM 762 C C . ASN A 1 94 ? 8.537 -31.962 -0.852 1.00 49.09 94 ASN A C 1
ATOM 764 O O . ASN A 1 94 ? 7.638 -31.837 -0.029 1.00 49.09 94 ASN A O 1
ATOM 768 N N . VAL A 1 95 ? 8.362 -32.572 -2.024 1.00 51.34 95 VAL A N 1
ATOM 769 C CA . VAL A 1 95 ? 7.499 -33.757 -2.116 1.00 51.34 95 VAL A CA 1
ATOM 770 C C . VAL A 1 95 ? 8.441 -34.945 -2.351 1.00 51.34 95 VAL A C 1
ATOM 772 O O . VAL A 1 95 ? 9.206 -34.898 -3.318 1.00 51.34 95 VAL A O 1
ATOM 775 N N . PRO A 1 96 ? 8.498 -35.954 -1.461 1.00 56.47 96 PRO A N 1
ATOM 776 C CA . PRO A 1 96 ? 9.273 -37.161 -1.728 1.00 56.47 96 PRO A CA 1
ATOM 777 C C . PRO A 1 96 ? 8.702 -37.876 -2.965 1.00 56.47 96 PRO A C 1
ATOM 779 O O . PRO A 1 96 ? 7.485 -37.861 -3.160 1.00 56.47 96 PRO A O 1
ATOM 782 N N . PRO A 1 97 ? 9.545 -38.489 -3.814 1.00 45.91 97 PRO A N 1
ATOM 783 C CA . PRO A 1 97 ? 9.060 -39.285 -4.933 1.00 45.91 97 PRO A CA 1
ATOM 784 C C . PRO A 1 97 ? 8.275 -40.479 -4.382 1.00 45.91 97 PRO A C 1
ATOM 786 O O . PRO A 1 97 ? 8.822 -41.303 -3.649 1.00 45.91 97 PRO A O 1
ATOM 789 N N . ALA A 1 98 ? 6.984 -40.548 -4.705 1.00 54.41 98 ALA A N 1
ATOM 790 C CA . ALA A 1 98 ? 6.197 -41.751 -4.480 1.00 54.41 98 ALA A CA 1
ATOM 791 C C . ALA A 1 98 ? 6.799 -42.904 -5.313 1.00 54.41 98 ALA A C 1
ATOM 793 O O . ALA A 1 98 ? 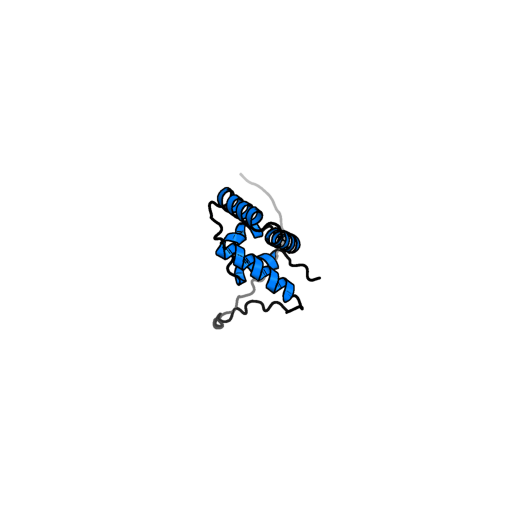7.228 -42.666 -6.448 1.00 54.41 98 ALA A O 1
ATOM 794 N N . PRO A 1 99 ? 6.886 -44.125 -4.762 1.00 57.62 99 PRO A N 1
ATOM 795 C CA . PRO A 1 99 ? 7.442 -45.264 -5.475 1.00 57.62 99 PRO A CA 1
ATOM 796 C C . PRO A 1 99 ? 6.540 -45.693 -6.639 1.00 57.62 99 PRO A C 1
ATOM 798 O O . PRO A 1 99 ? 5.319 -45.572 -6.587 1.00 57.62 99 PRO A O 1
ATOM 801 N N . HIS A 1 100 ? 7.200 -46.186 -7.685 1.00 57.41 100 HIS A N 1
ATOM 802 C CA . HIS A 1 100 ? 6.640 -46.895 -8.833 1.00 57.41 100 HIS A CA 1
ATOM 803 C C . HIS A 1 100 ? 5.632 -47.990 -8.438 1.00 57.41 100 HIS A C 1
ATOM 805 O O . HIS A 1 100 ? 5.998 -48.867 -7.668 1.00 57.41 100 HIS A O 1
ATOM 811 N N . GLU A 1 101 ? 4.445 -47.976 -9.049 1.00 46.50 101 GLU A N 1
ATOM 812 C CA . GLU A 1 101 ? 3.525 -49.099 -9.352 1.00 46.50 101 GLU A CA 1
ATOM 813 C C . GLU A 1 101 ? 2.258 -48.443 -9.944 1.00 46.50 101 GLU A C 1
ATOM 815 O O . GLU A 1 101 ? 1.875 -47.365 -9.507 1.00 46.50 101 GLU A O 1
ATOM 820 N N . GLU A 1 102 ? 1.541 -48.906 -10.959 1.00 41.34 102 GLU A N 1
ATOM 821 C CA . GLU A 1 102 ? 1.508 -50.134 -11.740 1.00 41.34 102 GLU A CA 1
ATOM 822 C C . GLU A 1 102 ? 0.678 -49.803 -13.007 1.00 41.34 102 GLU A C 1
ATOM 824 O O . GLU A 1 102 ? -0.072 -48.823 -13.046 1.00 41.34 102 GLU A O 1
ATOM 829 N N . ALA A 1 103 ? 0.863 -50.572 -14.074 1.00 50.56 103 ALA A N 1
ATOM 830 C CA . ALA A 1 103 ? 0.320 -50.347 -15.408 1.00 50.56 103 ALA A CA 1
ATOM 831 C C . ALA A 1 103 ? -1.212 -50.162 -15.466 1.00 50.56 103 ALA A C 1
ATOM 833 O O . ALA A 1 103 ? -1.976 -50.966 -14.941 1.00 50.56 103 ALA A O 1
ATOM 834 N N . SER A 1 104 ? -1.665 -49.151 -16.213 1.00 41.47 104 SER A N 1
ATOM 835 C CA . SER A 1 104 ? -3.068 -49.015 -16.618 1.00 41.47 104 SER A CA 1
ATOM 836 C C . SER A 1 104 ? -3.267 -49.692 -17.985 1.00 41.47 104 SER A C 1
ATOM 838 O O . SER A 1 104 ? -2.557 -49.334 -18.932 1.00 41.47 104 SER A O 1
ATOM 840 N N . PRO A 1 105 ? -4.173 -50.676 -18.129 1.00 50.78 105 PRO A N 1
ATOM 841 C CA . PRO A 1 105 ? -4.418 -51.326 -19.409 1.00 50.78 105 PRO A CA 1
ATOM 842 C C . PRO A 1 105 ? -5.200 -50.398 -20.345 1.00 50.78 105 PRO A C 1
ATOM 844 O O . PRO A 1 105 ? -6.189 -49.774 -19.958 1.00 50.78 105 PRO A O 1
ATOM 847 N N . GLN A 1 106 ? -4.756 -50.323 -21.600 1.00 48.31 106 GLN A N 1
ATOM 848 C CA . GLN A 1 106 ? -5.474 -49.624 -22.658 1.00 48.31 106 GLN A CA 1
ATOM 849 C C . GLN A 1 106 ? -6.763 -50.373 -22.992 1.00 48.31 106 GLN A C 1
ATOM 851 O O . GLN A 1 106 ? -6.731 -51.498 -23.489 1.00 48.31 106 GLN A O 1
ATOM 856 N N . ILE A 1 107 ? -7.898 -49.736 -22.723 1.00 52.50 107 ILE A N 1
ATOM 857 C CA . ILE A 1 107 ? -9.206 -50.225 -23.145 1.00 52.50 107 ILE A CA 1
ATOM 858 C C . ILE A 1 107 ? -9.386 -49.796 -24.603 1.00 52.50 107 ILE A C 1
ATOM 860 O O . ILE A 1 107 ? -9.576 -48.617 -24.904 1.00 52.50 107 ILE A O 1
ATOM 864 N N . VAL A 1 108 ? -9.245 -50.760 -25.509 1.00 54.47 108 VAL A N 1
ATOM 865 C CA . VAL A 1 108 ? -9.539 -50.612 -26.934 1.00 54.47 108 VAL A CA 1
ATOM 866 C C . VAL A 1 108 ? -11.053 -50.451 -27.074 1.00 54.47 108 VAL A C 1
ATOM 868 O O . VAL A 1 108 ? -11.805 -51.371 -26.765 1.00 54.47 108 VAL A O 1
ATOM 871 N N . TYR A 1 109 ? -11.506 -49.274 -27.505 1.00 51.47 109 TYR A N 1
ATOM 872 C CA . TYR A 1 109 ? -12.892 -49.077 -27.919 1.00 51.47 109 TYR A CA 1
ATOM 873 C C . TYR A 1 109 ? -13.069 -49.681 -29.315 1.00 51.47 109 TYR A C 1
ATOM 875 O O . TYR A 1 109 ? -12.663 -49.080 -30.308 1.00 51.47 109 TYR A O 1
ATOM 883 N N . ASP A 1 110 ? -13.654 -50.877 -29.374 1.00 51.41 110 ASP A N 1
ATOM 884 C CA . ASP A 1 110 ? -14.125 -51.485 -30.616 1.00 51.41 110 ASP A CA 1
ATOM 885 C C . ASP A 1 110 ? -15.475 -50.853 -30.990 1.00 51.41 110 ASP A C 1
ATOM 887 O O . ASP A 1 110 ? -16.471 -50.964 -30.272 1.00 51.41 110 ASP A O 1
ATOM 891 N N . TYR A 1 111 ? -15.468 -50.088 -32.078 1.00 54.53 111 TYR A N 1
ATOM 892 C CA . TYR A 1 111 ? -16.638 -49.433 -32.648 1.00 54.53 111 TYR A CA 1
ATOM 893 C C . TYR A 1 111 ? -17.279 -50.402 -33.651 1.00 54.53 111 TYR A C 1
ATOM 895 O O . TYR A 1 111 ? -16.748 -50.590 -34.745 1.00 54.53 111 TYR A O 1
ATOM 903 N N . ALA A 1 112 ? -18.432 -50.981 -33.311 1.00 57.88 112 ALA A N 1
ATOM 904 C CA . ALA A 1 112 ? -19.255 -51.743 -34.252 1.00 57.88 112 ALA A CA 1
ATOM 905 C C . ALA A 1 112 ? -20.545 -50.961 -34.603 1.00 57.88 112 ALA A C 1
ATOM 907 O O . ALA A 1 112 ? -21.222 -50.473 -33.693 1.00 57.88 112 ALA A O 1
ATOM 908 N N . PRO A 1 113 ? -20.894 -50.803 -35.898 1.00 54.94 113 PRO A N 1
ATOM 909 C CA . PRO A 1 113 ? -21.995 -49.950 -36.344 1.00 54.94 113 PRO A CA 1
ATOM 910 C C . PRO A 1 113 ? -23.347 -50.678 -36.502 1.00 54.94 113 PRO A C 1
ATOM 912 O O . PRO A 1 113 ? -23.407 -51.845 -36.873 1.00 54.94 113 PRO A O 1
ATOM 915 N N . LEU A 1 114 ? -24.412 -49.903 -36.249 1.00 58.62 114 LEU A N 1
ATOM 916 C CA . LEU A 1 114 ? -25.788 -49.904 -36.792 1.00 58.62 114 LEU A CA 1
ATOM 917 C C . LEU A 1 114 ? -26.302 -51.124 -37.589 1.00 58.62 114 LEU A C 1
ATOM 919 O O . LEU A 1 114 ? -25.784 -51.390 -38.663 1.00 58.62 114 LEU A O 1
ATOM 923 N N . ILE A 1 115 ? -27.451 -51.673 -37.159 1.00 54.53 115 ILE A N 1
ATOM 924 C CA . ILE A 1 115 ? -28.609 -52.201 -37.937 1.00 54.53 115 ILE A CA 1
ATOM 925 C C . ILE A 1 115 ? -29.756 -52.288 -36.895 1.00 54.53 115 ILE A C 1
ATOM 927 O O . ILE A 1 115 ? -29.653 -53.055 -35.948 1.00 54.53 115 ILE A O 1
ATOM 931 N N . SER A 1 116 ? -30.702 -51.349 -36.779 1.00 56.25 116 SER A N 1
ATOM 932 C CA . SER A 1 116 ? -31.909 -51.115 -37.594 1.00 56.25 116 SER A CA 1
ATOM 933 C C . SER A 1 116 ? -32.685 -52.379 -37.982 1.00 56.25 116 SER A C 1
ATOM 935 O O . SER A 1 116 ? -32.302 -53.032 -38.945 1.00 56.25 116 SER A O 1
ATOM 937 N N . SER A 1 117 ? -33.780 -52.690 -37.275 1.00 50.94 117 SER A N 1
ATOM 938 C CA . SER A 1 117 ? -35.027 -53.284 -37.812 1.00 50.94 117 SER A CA 1
ATOM 939 C C . SER A 1 117 ? -36.108 -53.355 -36.713 1.00 50.94 117 SER A C 1
ATOM 941 O O . SER A 1 117 ? -35.978 -54.097 -35.745 1.00 50.94 117 SER A O 1
ATOM 943 N N . GLU A 1 118 ? -37.152 -52.542 -36.879 1.00 57.62 118 GLU A N 1
ATOM 944 C CA . GLU A 1 118 ? -38.532 -52.674 -36.355 1.00 57.62 118 GLU A CA 1
ATOM 945 C C . GLU A 1 118 ? -39.209 -54.009 -36.812 1.00 57.62 118 GLU A C 1
ATOM 947 O O . GLU A 1 118 ? -38.579 -54.718 -37.602 1.00 57.62 118 GLU A O 1
ATOM 952 N N . PRO A 1 119 ? -40.513 -54.326 -36.569 1.00 63.78 119 PRO A N 1
ATOM 953 C CA . PRO A 1 119 ? -41.451 -54.123 -35.432 1.00 63.78 119 PRO A CA 1
ATOM 954 C C . PRO A 1 119 ? -42.357 -55.373 -35.090 1.00 63.78 119 PRO A C 1
ATOM 956 O O . PRO A 1 119 ? -42.241 -56.407 -35.736 1.00 63.78 119 PRO A O 1
ATOM 959 N N . PHE A 1 120 ? -43.316 -55.202 -34.143 1.00 44.56 120 PHE A N 1
ATOM 960 C CA . PHE A 1 120 ? -44.554 -55.991 -33.813 1.00 44.56 120 PHE A CA 1
ATOM 961 C C . PHE A 1 120 ? -44.398 -57.450 -33.283 1.00 44.56 120 PHE A C 1
ATOM 963 O O . PHE A 1 120 ? -43.435 -58.131 -33.600 1.00 44.56 120 PHE A O 1
ATOM 970 N N . ASP A 1 121 ? -45.214 -57.968 -32.342 1.00 48.66 121 ASP A N 1
ATOM 971 C CA . ASP A 1 121 ? -46.672 -58.205 -32.430 1.00 48.66 121 ASP A CA 1
ATOM 972 C C . ASP A 1 121 ? -47.339 -58.420 -31.038 1.00 48.66 121 ASP A C 1
ATOM 974 O O . ASP A 1 121 ? -46.771 -59.112 -30.183 1.00 48.66 121 ASP A O 1
ATOM 978 N N . LEU A 1 122 ? -48.552 -57.880 -30.832 1.00 49.34 122 LEU A N 1
ATOM 979 C CA . LEU A 1 122 ? -49.567 -58.374 -29.883 1.00 49.34 122 LEU A CA 1
ATOM 980 C C . LEU A 1 122 ? -50.964 -58.178 -30.478 1.00 49.34 122 LEU A C 1
ATOM 982 O O . LEU A 1 122 ? -51.192 -57.085 -31.049 1.00 49.34 122 LEU A O 1
#

pLDDT: mean 72.51, std 17.22, range [40.28, 91.06]

Organism: NCBI:txid392030

Radius of gyration: 27.82 Å; chains: 1; bounding box: 66×72×50 Å

Secondary structure (DSSP, 8-state):
-----HHHHHHHHHHTT-TTTHHHHTT--HHHHHHHHHHHHHSHHHHHHHHHHHHHHHHS----HHHHHHHHHHHHHHHHH-S------------PPPPP--PPP-----------------